Protein AF-A0A814XLF3-F1 (afdb_monomer_lite)

Sequence (101 aa):
MKLFAIFLAIGLVLLCLVSNSEQGPIRIPGRGAGGSGKPRQHFIHKNTRKEAEEAARRQGGGRPPIHHNERGQKSHYHPSDKNGDIRKDGSHFQYGKKKNG

Organism: Adineta ricciae (NCBI:txid249248)

Foldseek 3Di:
DVVVVVVVVVVVVVVVVVPPPPPPPPPPPAAAADPVRHGDAQEAEDADPVVQQVVLCVVLVNDGWDWDDDPPDATWTARAHPVRHGDRNTHTYGYDDPPPD

Structure (mmCIF, N/CA/C/O backbone):
data_AF-A0A814XLF3-F1
#
_entry.id   AF-A0A814XLF3-F1
#
loop_
_atom_site.group_PDB
_atom_site.id
_atom_site.type_symbol
_atom_site.label_atom_id
_atom_site.label_alt_id
_atom_site.label_comp_id
_atom_site.label_asym_id
_atom_site.label_entity_id
_atom_site.label_seq_id
_atom_site.pdbx_PDB_ins_code
_atom_site.Cartn_x
_atom_site.Cartn_y
_atom_site.Cartn_z
_atom_site.occupancy
_atom_site.B_iso_or_equiv
_atom_site.auth_seq_id
_atom_site.auth_comp_id
_atom_site.auth_asym_id
_atom_site.auth_atom_id
_atom_site.pdbx_PDB_model_num
ATOM 1 N N . MET A 1 1 ? 57.647 16.110 -38.590 1.00 59.53 1 MET A N 1
ATOM 2 C CA . MET A 1 1 ? 57.220 15.125 -37.564 1.00 59.53 1 MET A CA 1
ATOM 3 C C . MET A 1 1 ? 56.583 15.749 -36.310 1.00 59.53 1 MET A C 1
ATOM 5 O O . MET A 1 1 ? 55.802 15.071 -35.666 1.00 59.53 1 MET A O 1
ATOM 9 N N . LYS A 1 2 ? 56.832 17.030 -35.969 1.00 53.81 2 LYS A N 1
ATOM 10 C CA . LYS A 1 2 ? 56.268 17.678 -34.760 1.00 53.81 2 LYS A CA 1
ATOM 11 C C . LYS A 1 2 ? 54.771 18.049 -34.843 1.00 53.81 2 LYS A C 1
ATOM 13 O O . LYS A 1 2 ? 54.104 18.034 -33.820 1.00 53.81 2 LYS A O 1
ATOM 18 N N . LEU A 1 3 ? 54.227 18.316 -36.039 1.00 57.03 3 LEU A N 1
ATOM 19 C CA . LEU A 1 3 ? 52.797 18.640 -36.216 1.00 57.03 3 LEU A CA 1
ATOM 20 C C . LEU A 1 3 ? 51.862 17.459 -35.898 1.00 57.03 3 LEU A C 1
ATOM 22 O O . LEU A 1 3 ? 50.777 17.664 -35.368 1.00 57.03 3 LEU A O 1
ATOM 26 N N . PHE A 1 4 ? 52.285 16.224 -36.182 1.00 58.28 4 PHE A N 1
ATOM 27 C CA . PHE A 1 4 ? 51.446 15.031 -36.005 1.00 58.28 4 PHE A CA 1
ATOM 28 C C . PHE A 1 4 ? 51.147 14.740 -34.525 1.00 58.28 4 PHE A C 1
ATOM 30 O O . PHE A 1 4 ? 50.044 14.328 -34.179 1.00 58.28 4 PHE A O 1
ATOM 37 N N . ALA A 1 5 ? 52.104 15.036 -33.640 1.00 61.50 5 ALA A N 1
ATOM 38 C CA . ALA A 1 5 ? 51.934 14.890 -32.196 1.00 61.50 5 ALA A CA 1
ATOM 39 C C . ALA A 1 5 ? 50.896 15.872 -31.621 1.00 61.50 5 ALA A C 1
ATOM 41 O O . ALA A 1 5 ? 50.186 15.534 -30.678 1.00 61.50 5 ALA A O 1
ATOM 42 N N . ILE A 1 6 ? 50.769 17.064 -32.214 1.00 64.88 6 ILE A N 1
ATOM 43 C CA . ILE A 1 6 ? 49.819 18.093 -31.769 1.00 64.88 6 ILE A CA 1
ATOM 44 C C . ILE A 1 6 ? 48.386 17.680 -32.121 1.00 64.88 6 ILE A C 1
ATOM 46 O O . ILE A 1 6 ? 47.505 17.745 -31.268 1.00 64.88 6 ILE A O 1
ATOM 50 N N . PHE A 1 7 ? 48.153 17.180 -33.339 1.00 65.25 7 PHE A N 1
ATOM 51 C CA . PHE A 1 7 ? 46.830 16.684 -33.735 1.00 65.25 7 PHE A CA 1
ATOM 52 C C . PHE A 1 7 ? 46.406 15.446 -32.943 1.00 65.25 7 PHE A C 1
ATOM 54 O O . PHE A 1 7 ? 45.241 15.337 -32.564 1.00 65.25 7 PHE A O 1
ATOM 61 N N . LEU A 1 8 ? 47.350 14.553 -32.629 1.00 68.88 8 LEU A N 1
ATOM 62 C CA . LEU A 1 8 ? 47.079 13.395 -31.7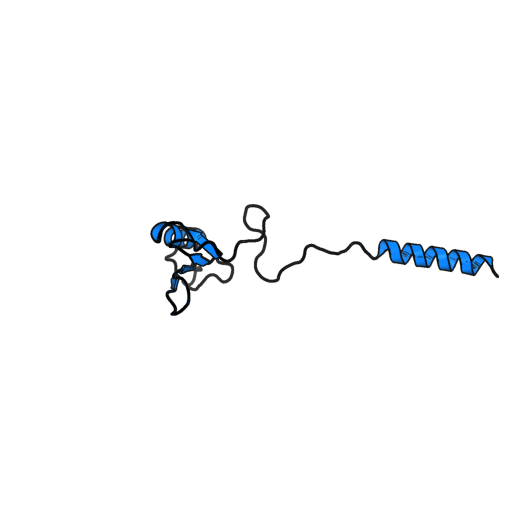82 1.00 68.88 8 LEU A CA 1
ATOM 63 C C . LEU A 1 8 ? 46.709 13.817 -30.350 1.00 68.88 8 LEU A C 1
ATOM 65 O O . LEU A 1 8 ? 45.740 13.305 -29.800 1.00 68.88 8 LEU A O 1
ATOM 69 N N . ALA A 1 9 ? 47.413 14.797 -29.774 1.00 64.06 9 ALA A N 1
ATOM 70 C CA . ALA A 1 9 ? 47.097 15.324 -28.446 1.00 64.06 9 ALA A CA 1
ATOM 71 C C . ALA A 1 9 ? 45.726 16.025 -28.399 1.00 64.06 9 ALA A C 1
ATOM 73 O O . ALA A 1 9 ? 44.951 15.793 -27.474 1.00 64.06 9 ALA A O 1
ATOM 74 N N . ILE A 1 10 ? 45.390 16.831 -29.414 1.00 66.44 10 ILE A N 1
ATOM 75 C CA . ILE A 1 10 ? 44.091 17.520 -29.501 1.00 66.44 10 ILE A CA 1
ATOM 76 C C . ILE A 1 10 ? 42.945 16.513 -29.669 1.00 66.44 10 ILE A C 1
ATOM 78 O O . ILE A 1 10 ? 41.928 16.627 -28.985 1.00 66.44 10 ILE A O 1
ATOM 82 N N . GLY A 1 11 ? 43.118 15.495 -30.519 1.00 65.69 11 GLY A N 1
ATOM 83 C CA . GLY A 1 11 ? 42.128 14.431 -30.696 1.00 65.69 11 GLY A CA 1
ATOM 84 C C . GLY A 1 11 ? 41.872 13.637 -29.412 1.00 65.69 11 GLY A C 1
ATOM 85 O O . GLY A 1 11 ? 40.727 13.310 -29.108 1.00 65.69 11 GLY A O 1
ATOM 86 N N . LEU A 1 12 ? 42.917 13.391 -28.618 1.00 63.16 12 LEU A N 1
ATOM 87 C CA . LEU A 1 12 ? 42.816 12.646 -27.361 1.00 63.16 12 LEU A CA 1
ATOM 88 C C . LEU A 1 12 ? 42.109 13.460 -26.263 1.00 63.16 12 LEU A C 1
ATOM 90 O O . LEU A 1 12 ? 41.286 12.916 -25.531 1.00 63.16 12 LEU A O 1
ATOM 94 N N . VAL A 1 13 ? 42.335 14.778 -26.199 1.00 64.75 13 VAL A N 1
ATOM 95 C CA . VAL A 1 13 ? 41.607 15.678 -25.282 1.00 64.75 13 VAL A CA 1
ATOM 96 C C . VAL A 1 13 ? 40.121 15.788 -25.657 1.00 64.75 13 VAL A C 1
ATOM 98 O O . VAL A 1 13 ? 39.263 15.748 -24.775 1.00 64.75 13 VAL A O 1
ATOM 101 N N . LEU A 1 14 ? 39.795 15.862 -26.952 1.00 59.72 14 LEU A N 1
ATOM 102 C CA . LEU A 1 14 ? 38.406 15.879 -27.436 1.00 59.72 14 LEU A CA 1
ATOM 103 C C . LEU A 1 14 ? 37.671 14.554 -27.170 1.00 59.72 14 LEU A C 1
ATOM 105 O O . LEU A 1 14 ? 36.507 14.577 -26.771 1.00 59.72 14 LEU A O 1
ATOM 109 N N . LEU A 1 15 ? 38.349 13.410 -27.305 1.00 60.88 15 LEU A N 1
ATOM 110 C CA . LEU A 1 15 ? 37.781 12.094 -26.985 1.00 60.88 15 LEU A CA 1
ATOM 111 C C . LEU A 1 15 ? 37.467 11.942 -25.483 1.00 60.88 15 LEU A C 1
ATOM 113 O O . LEU A 1 15 ? 36.435 11.375 -25.114 1.00 60.88 15 LEU A O 1
ATOM 117 N N . CYS A 1 16 ? 38.307 12.507 -24.611 1.00 56.50 16 CYS A N 1
ATOM 118 C CA . CYS A 1 16 ? 38.067 12.526 -23.166 1.00 56.50 16 CYS A CA 1
ATOM 119 C C . CYS A 1 16 ? 36.864 13.400 -22.763 1.00 56.50 16 CYS A C 1
ATOM 121 O O . CYS A 1 16 ? 36.186 13.084 -21.785 1.00 56.50 16 CYS A O 1
ATOM 123 N N . LEU A 1 17 ? 36.565 14.471 -23.509 1.00 55.81 17 LEU A N 1
ATOM 124 C CA . LEU A 1 17 ? 35.422 15.352 -23.227 1.00 55.81 17 LEU A CA 1
ATOM 125 C C . LEU A 1 17 ? 34.076 14.743 -23.651 1.00 55.81 17 LEU A C 1
ATOM 127 O O . LEU A 1 17 ? 33.075 14.964 -22.975 1.00 55.81 17 LEU A O 1
ATOM 131 N N . VAL A 1 18 ? 34.045 13.938 -24.718 1.00 58.50 18 VAL A N 1
ATOM 132 C CA . VAL A 1 18 ? 32.816 13.270 -25.197 1.00 58.50 18 VAL A CA 1
ATOM 133 C C . VAL A 1 18 ? 32.408 12.081 -24.311 1.00 58.50 18 VAL A C 1
ATOM 135 O O . VAL A 1 18 ? 31.245 11.691 -24.291 1.00 58.50 18 VAL A O 1
ATOM 138 N N . SER A 1 19 ? 33.331 11.533 -23.518 1.00 51.16 19 SER A N 1
ATOM 139 C CA . SER A 1 19 ? 33.104 10.288 -22.766 1.00 51.16 19 SER A CA 1
ATOM 140 C C . SER A 1 19 ? 32.485 10.470 -21.368 1.00 51.16 19 SER A C 1
ATOM 142 O O . SER A 1 19 ? 32.353 9.493 -20.637 1.00 51.16 19 SER A O 1
ATOM 144 N N . ASN A 1 20 ? 32.118 11.692 -20.955 1.00 53.16 20 ASN A N 1
ATOM 145 C CA . ASN A 1 20 ? 31.764 11.988 -19.554 1.00 53.16 20 ASN A CA 1
ATOM 146 C C . ASN A 1 20 ? 30.283 12.286 -19.267 1.00 53.16 20 ASN A C 1
ATOM 148 O O . ASN A 1 20 ? 29.941 12.707 -18.163 1.00 53.16 20 ASN A O 1
ATOM 152 N N . SER A 1 21 ? 29.380 12.047 -20.212 1.00 54.06 21 SER A N 1
ATOM 153 C CA . SER A 1 21 ? 27.957 12.360 -20.040 1.00 54.06 21 SER A CA 1
ATOM 154 C C . SER A 1 21 ? 27.054 11.138 -20.139 1.00 54.06 21 SER A C 1
ATOM 156 O O . SER A 1 21 ? 26.085 11.158 -20.881 1.00 54.06 21 SER A O 1
ATOM 158 N N . GLU A 1 22 ? 27.323 10.102 -19.345 1.00 52.97 22 GLU A N 1
ATOM 159 C CA . GLU A 1 22 ? 26.312 9.087 -19.017 1.00 52.97 22 GLU A CA 1
ATOM 160 C C . GLU A 1 22 ? 26.345 8.716 -17.529 1.00 52.97 22 GLU A C 1
ATOM 162 O O . GLU A 1 22 ? 26.408 7.554 -17.138 1.00 52.97 22 GLU A O 1
ATOM 167 N N . GLN A 1 23 ? 26.213 9.716 -16.652 1.00 49.22 23 GLN A N 1
ATOM 168 C CA . GLN A 1 23 ? 25.555 9.458 -15.370 1.00 49.22 23 GLN A CA 1
ATOM 169 C C . GLN A 1 23 ? 24.052 9.381 -15.639 1.00 49.22 23 GLN A C 1
ATOM 171 O O . GLN A 1 23 ? 23.297 10.326 -15.411 1.00 49.22 23 GLN A O 1
ATOM 176 N N . GLY A 1 24 ? 23.625 8.242 -16.193 1.00 50.09 24 GLY A N 1
ATOM 177 C CA . GLY A 1 24 ? 22.216 7.877 -16.219 1.00 50.09 24 GLY A CA 1
ATOM 178 C C . GLY A 1 24 ? 21.632 7.984 -14.804 1.00 50.09 24 GLY A C 1
ATOM 179 O O . GLY A 1 24 ? 22.366 7.837 -13.821 1.00 50.09 24 GLY A O 1
ATOM 180 N N . PRO A 1 25 ? 20.323 8.262 -14.663 1.00 49.22 25 PRO A N 1
ATOM 181 C CA . PRO A 1 25 ? 19.708 8.407 -13.351 1.00 49.22 25 PRO A CA 1
ATOM 182 C C . PRO A 1 25 ? 20.042 7.176 -12.513 1.00 49.22 25 PRO A C 1
ATOM 184 O O . PRO A 1 25 ? 19.831 6.056 -12.981 1.00 49.22 25 PRO A O 1
ATOM 187 N N . ILE A 1 26 ? 20.574 7.392 -11.303 1.00 51.06 26 ILE A N 1
ATOM 188 C CA . ILE A 1 26 ? 20.890 6.340 -10.334 1.00 51.06 26 ILE A CA 1
ATOM 189 C C . ILE A 1 26 ? 19.655 5.446 -10.219 1.00 51.06 26 ILE A C 1
ATOM 191 O O . ILE A 1 26 ? 18.661 5.788 -9.573 1.00 51.06 26 ILE A O 1
ATOM 195 N N . ARG A 1 27 ? 19.689 4.299 -10.899 1.00 44.84 27 ARG A N 1
ATOM 196 C CA . ARG A 1 27 ? 18.654 3.281 -10.795 1.00 44.84 27 ARG A CA 1
ATOM 197 C C . ARG A 1 27 ? 18.916 2.575 -9.483 1.00 44.84 27 ARG A C 1
ATOM 199 O O . ARG A 1 27 ? 19.614 1.571 -9.458 1.00 44.84 27 ARG A O 1
ATOM 206 N N . ILE A 1 28 ? 18.385 3.128 -8.393 1.00 53.19 28 ILE A N 1
ATOM 207 C CA . ILE A 1 28 ? 18.299 2.404 -7.127 1.00 53.19 28 ILE A CA 1
ATOM 208 C C . ILE A 1 28 ? 17.520 1.118 -7.446 1.00 53.19 28 ILE A C 1
ATOM 210 O O . ILE A 1 28 ? 16.345 1.212 -7.823 1.00 53.19 28 ILE A O 1
ATOM 214 N N . PRO A 1 29 ? 18.149 -0.069 -7.378 1.00 42.47 29 PRO A N 1
ATOM 215 C CA . PRO A 1 29 ? 17.457 -1.314 -7.657 1.00 42.47 29 PRO A CA 1
ATOM 216 C C . PRO A 1 29 ? 16.385 -1.476 -6.579 1.00 42.47 29 PRO A C 1
ATOM 218 O O . PRO A 1 29 ? 16.694 -1.643 -5.403 1.00 42.47 29 PRO A O 1
ATOM 221 N N . GLY A 1 30 ? 15.112 -1.323 -6.945 1.00 50.84 30 GLY A N 1
ATOM 222 C CA . GLY A 1 30 ? 14.060 -1.379 -5.935 1.00 50.84 30 GLY A CA 1
ATOM 223 C C . GLY A 1 30 ? 12.647 -1.152 -6.428 1.00 50.84 30 GLY A C 1
ATOM 224 O O . GLY A 1 30 ? 11.824 -2.049 -6.309 1.00 50.84 30 GLY A O 1
ATOM 225 N N . ARG A 1 31 ? 12.298 0.023 -6.947 1.00 59.38 31 ARG A N 1
ATOM 226 C CA . ARG A 1 31 ? 10.933 0.275 -7.428 1.00 59.38 31 ARG A CA 1
ATOM 227 C C . ARG A 1 31 ? 10.966 1.404 -8.444 1.00 59.38 31 ARG A C 1
ATOM 229 O O . ARG A 1 31 ? 11.515 2.462 -8.159 1.00 59.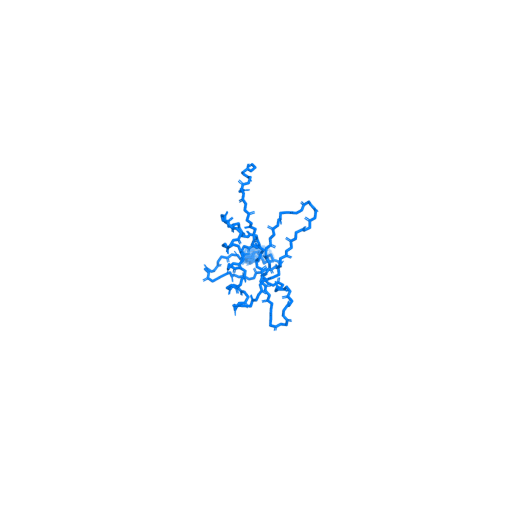38 31 ARG A O 1
ATOM 236 N N . GLY A 1 32 ? 10.384 1.160 -9.615 1.00 61.84 32 GLY A N 1
ATOM 237 C CA . GLY A 1 32 ? 10.251 2.158 -10.673 1.00 61.84 32 GLY A CA 1
ATOM 238 C C . GLY A 1 32 ? 9.510 3.424 -10.227 1.00 61.84 32 GLY A C 1
ATOM 239 O O . GLY A 1 32 ? 9.094 3.574 -9.073 1.00 61.84 32 GLY A O 1
ATOM 240 N N . ALA A 1 33 ? 9.333 4.348 -11.166 1.00 61.19 33 ALA A N 1
ATOM 241 C CA . ALA A 1 33 ? 8.557 5.555 -10.930 1.00 61.19 33 ALA A CA 1
ATOM 242 C C . ALA A 1 33 ? 7.122 5.212 -10.477 1.00 61.19 33 ALA A C 1
ATOM 244 O O . ALA A 1 33 ? 6.464 4.339 -11.043 1.00 61.19 33 ALA A O 1
ATOM 245 N N . GLY A 1 34 ? 6.633 5.888 -9.435 1.00 58.59 34 GLY A N 1
ATOM 246 C CA . GLY A 1 34 ? 5.212 5.911 -9.100 1.00 58.59 34 GLY A CA 1
ATOM 247 C C . GLY A 1 34 ? 4.414 6.678 -10.159 1.00 58.59 34 GLY A C 1
ATOM 248 O O . GLY A 1 34 ? 4.990 7.294 -11.050 1.00 58.59 34 GLY A O 1
ATOM 249 N N . GLY A 1 35 ? 3.082 6.706 -10.039 1.00 55.56 35 GLY A N 1
ATOM 250 C CA . GLY A 1 35 ? 2.197 7.358 -11.024 1.00 55.56 35 GLY A CA 1
ATOM 251 C C . GLY A 1 35 ? 2.442 8.859 -11.262 1.00 55.56 35 GLY A C 1
ATOM 252 O O . GLY A 1 35 ? 1.860 9.429 -12.171 1.00 55.56 35 GLY A O 1
ATOM 253 N N . SER A 1 36 ? 3.307 9.496 -10.469 1.00 61.94 36 SER A N 1
ATOM 254 C CA . SER A 1 36 ? 3.750 10.886 -10.621 1.00 61.94 36 SER A CA 1
ATOM 255 C C . SER A 1 36 ? 5.130 11.044 -11.281 1.00 61.94 36 SER A C 1
ATOM 257 O O . SER A 1 36 ? 5.675 12.145 -11.272 1.00 61.94 36 SER A O 1
ATOM 259 N N . GLY A 1 37 ? 5.759 9.965 -11.763 1.00 56.34 37 GLY A N 1
ATOM 260 C CA . GLY A 1 37 ? 7.135 9.986 -12.284 1.00 56.34 37 GLY A CA 1
ATOM 261 C C . GLY A 1 37 ? 8.224 9.997 -11.197 1.00 56.34 37 GLY A C 1
ATOM 262 O O . GLY A 1 37 ? 9.397 9.784 -11.491 1.00 56.34 37 GLY A O 1
ATOM 263 N N . LYS A 1 38 ? 7.850 10.202 -9.927 1.00 67.56 38 LYS A N 1
ATOM 264 C CA . LYS A 1 38 ? 8.771 10.221 -8.779 1.00 67.56 38 LYS A CA 1
ATOM 265 C C . LYS A 1 38 ? 9.082 8.804 -8.281 1.00 67.56 38 LYS A C 1
ATOM 267 O O . LYS A 1 38 ? 8.240 7.920 -8.449 1.00 67.56 38 LYS A O 1
ATOM 272 N N . PRO A 1 39 ? 10.229 8.572 -7.614 1.00 68.25 39 PRO A N 1
ATOM 273 C CA . PRO A 1 39 ? 10.534 7.284 -7.001 1.00 68.25 39 PRO A CA 1
ATOM 274 C C . PRO A 1 39 ? 9.396 6.824 -6.091 1.00 68.25 39 PRO A C 1
ATOM 276 O O . PRO A 1 39 ? 8.863 7.598 -5.289 1.00 68.25 39 PRO A O 1
ATOM 279 N N . ARG A 1 40 ? 8.998 5.559 -6.216 1.00 70.06 40 ARG A N 1
ATOM 280 C CA . ARG A 1 40 ? 7.924 5.018 -5.389 1.00 70.06 40 ARG A CA 1
ATOM 281 C C . ARG A 1 40 ? 8.376 4.936 -3.932 1.00 70.06 40 ARG A C 1
ATOM 283 O O . ARG A 1 40 ? 9.328 4.235 -3.600 1.00 70.06 40 ARG A O 1
ATOM 290 N N . GLN A 1 41 ? 7.647 5.611 -3.049 1.00 74.31 41 GLN A N 1
ATOM 291 C CA . GLN A 1 41 ? 7.955 5.615 -1.625 1.00 74.31 41 GLN A CA 1
ATOM 292 C C . GLN A 1 41 ? 7.721 4.224 -1.009 1.00 74.31 41 GLN A C 1
ATOM 294 O O . GLN A 1 41 ? 6.631 3.652 -1.122 1.00 74.31 41 GLN A O 1
ATOM 299 N N . HIS A 1 42 ? 8.755 3.681 -0.359 1.00 77.12 42 HIS A N 1
ATOM 300 C CA . HIS A 1 42 ? 8.715 2.349 0.251 1.00 77.12 42 HIS A CA 1
ATOM 301 C C . HIS A 1 42 ? 7.835 2.316 1.504 1.00 77.12 42 HIS A C 1
ATOM 303 O O . HIS A 1 42 ? 7.052 1.390 1.678 1.00 77.12 42 HIS A O 1
ATOM 309 N N . PHE A 1 43 ? 7.909 3.358 2.335 1.00 85.44 43 PHE A N 1
ATOM 310 C CA . PHE A 1 43 ? 7.143 3.489 3.573 1.00 85.44 43 PHE A CA 1
ATOM 311 C C . PHE A 1 43 ? 6.245 4.714 3.516 1.00 85.44 43 PHE A C 1
ATOM 313 O O . PHE A 1 43 ? 6.732 5.840 3.421 1.00 85.44 43 PHE A O 1
ATOM 320 N N . ILE A 1 44 ? 4.937 4.499 3.591 1.00 88.44 44 ILE A N 1
ATOM 321 C CA . ILE A 1 44 ? 3.929 5.554 3.580 1.00 88.44 44 ILE A CA 1
ATOM 322 C C . ILE A 1 44 ? 3.281 5.587 4.955 1.00 88.44 44 ILE A C 1
ATOM 324 O O . ILE A 1 44 ? 2.734 4.593 5.425 1.00 88.44 44 ILE A O 1
ATOM 328 N N . HIS A 1 45 ? 3.329 6.751 5.591 1.00 89.44 45 HIS A N 1
ATOM 329 C CA . HIS A 1 45 ? 2.721 6.953 6.897 1.00 89.44 45 HIS A CA 1
ATOM 330 C C . HIS A 1 45 ? 1.318 7.538 6.735 1.00 89.44 45 HIS A C 1
ATOM 332 O O . HIS A 1 45 ? 1.129 8.498 5.985 1.00 89.44 45 HIS A O 1
ATOM 338 N N . LYS A 1 46 ? 0.340 6.953 7.421 1.00 89.62 46 LYS A N 1
ATOM 339 C CA . LYS A 1 46 ? -1.049 7.413 7.483 1.00 89.62 46 LYS A CA 1
ATOM 340 C C . LYS A 1 46 ? -1.409 7.849 8.895 1.00 89.62 46 LYS A C 1
ATOM 342 O O . LYS A 1 46 ? -0.752 7.466 9.865 1.00 89.62 46 LYS A O 1
ATOM 347 N N . ASN A 1 47 ? -2.458 8.656 9.007 1.00 87.94 47 ASN A N 1
ATOM 348 C CA . ASN A 1 47 ? -2.857 9.212 10.295 1.00 87.94 47 ASN A CA 1
ATOM 349 C C . ASN A 1 47 ? -3.545 8.148 11.150 1.00 87.94 47 ASN A C 1
ATOM 351 O O . ASN A 1 47 ? -3.315 8.068 12.356 1.00 87.94 47 ASN A O 1
ATOM 355 N N . THR A 1 48 ? -4.346 7.292 10.513 1.00 90.44 48 THR A N 1
ATOM 356 C CA . THR A 1 48 ? -5.133 6.264 11.195 1.00 90.44 48 THR A CA 1
ATOM 357 C C . THR A 1 48 ? -4.848 4.864 10.661 1.00 90.44 48 THR A C 1
ATOM 359 O O . THR A 1 48 ? -4.408 4.679 9.524 1.00 90.44 48 THR A O 1
ATOM 362 N N . ARG A 1 49 ? -5.142 3.852 11.489 1.00 91.94 49 ARG A N 1
ATOM 363 C CA . ARG A 1 49 ? -5.094 2.434 11.100 1.00 91.94 49 ARG A CA 1
ATOM 364 C C . ARG A 1 49 ? -5.959 2.162 9.869 1.00 91.94 49 ARG A C 1
ATOM 366 O O . ARG A 1 49 ? -5.491 1.542 8.921 1.00 91.94 49 ARG A O 1
ATOM 373 N N . LYS A 1 50 ? -7.185 2.694 9.871 1.00 93.25 50 LYS A N 1
ATOM 374 C CA . LYS A 1 50 ? -8.155 2.538 8.781 1.00 93.25 50 LYS A CA 1
ATOM 375 C C . LYS A 1 50 ? -7.626 3.101 7.460 1.00 93.25 50 LYS A C 1
ATOM 377 O O . LYS A 1 50 ? -7.776 2.466 6.425 1.00 93.25 50 LYS A O 1
ATOM 382 N N . GLU A 1 51 ? -6.967 4.259 7.486 1.00 92.44 51 GLU A N 1
ATOM 383 C CA . GLU A 1 51 ? -6.349 4.837 6.287 1.00 92.44 51 GLU A CA 1
ATOM 384 C C . GLU A 1 51 ? -5.180 4.004 5.752 1.00 92.44 51 GLU A C 1
ATOM 386 O O . GLU A 1 51 ? -5.018 3.900 4.535 1.00 92.44 51 GLU A O 1
ATOM 391 N N . ALA A 1 52 ? -4.349 3.445 6.637 1.00 93.56 52 ALA A N 1
ATOM 392 C CA . ALA A 1 52 ? -3.237 2.582 6.242 1.00 93.56 52 ALA A CA 1
ATOM 393 C C . ALA A 1 52 ? -3.737 1.293 5.585 1.00 93.56 52 ALA A C 1
ATOM 395 O O . ALA A 1 52 ? -3.274 0.936 4.501 1.00 93.56 52 ALA A O 1
ATOM 396 N N . GLU A 1 53 ? -4.724 0.650 6.203 1.00 95.44 53 GLU A N 1
ATOM 397 C CA . GLU A 1 53 ? -5.368 -0.555 5.689 1.00 95.44 53 GLU A CA 1
ATOM 398 C C . GLU A 1 53 ? -6.035 -0.303 4.332 1.00 95.44 53 GLU A C 1
ATOM 400 O O . GLU A 1 53 ? -5.768 -1.003 3.358 1.00 95.44 53 GLU A O 1
ATOM 405 N N . GLU A 1 54 ? -6.826 0.764 4.223 1.00 95.50 54 GLU A N 1
ATOM 406 C CA . GLU A 1 54 ? -7.522 1.126 2.989 1.00 95.50 54 GLU A CA 1
ATOM 407 C C . GLU A 1 54 ? -6.548 1.505 1.861 1.00 95.50 54 GLU A C 1
ATOM 409 O O . GLU A 1 54 ? -6.774 1.195 0.689 1.00 95.50 54 GLU A O 1
ATOM 414 N N . ALA A 1 55 ? -5.433 2.163 2.187 1.00 92.50 55 ALA A N 1
ATOM 415 C CA . ALA A 1 55 ? -4.396 2.471 1.210 1.00 92.50 55 ALA A CA 1
ATOM 416 C C . ALA A 1 55 ? -3.681 1.209 0.704 1.00 92.50 55 ALA A C 1
ATOM 418 O O . ALA A 1 55 ? -3.452 1.095 -0.504 1.00 92.50 55 ALA A O 1
ATOM 419 N N . ALA A 1 56 ? -3.395 0.256 1.594 1.00 94.12 56 ALA A N 1
ATOM 420 C CA . ALA A 1 56 ? -2.847 -1.045 1.228 1.00 94.12 56 ALA A CA 1
ATOM 421 C C . ALA A 1 56 ? -3.832 -1.844 0.361 1.00 94.12 56 ALA A C 1
ATOM 423 O O . ALA A 1 56 ? -3.447 -2.339 -0.698 1.00 94.12 56 ALA A O 1
ATOM 424 N N . ARG A 1 57 ? -5.117 -1.871 0.739 1.00 94.88 57 ARG A N 1
ATOM 425 C CA . ARG A 1 57 ? -6.202 -2.516 -0.015 1.00 94.88 57 ARG A CA 1
ATOM 426 C C . ARG A 1 57 ? -6.324 -1.944 -1.424 1.00 94.88 57 ARG A C 1
ATOM 428 O O . ARG A 1 57 ? -6.310 -2.687 -2.403 1.00 94.88 57 ARG A O 1
ATOM 435 N N . ARG A 1 58 ? -6.375 -0.613 -1.555 1.00 93.56 58 ARG A N 1
ATOM 436 C CA . ARG A 1 58 ? -6.439 0.067 -2.860 1.00 93.56 58 ARG A CA 1
ATOM 437 C C . ARG A 1 58 ? -5.216 -0.242 -3.710 1.00 93.56 58 ARG A C 1
ATOM 439 O O . ARG A 1 58 ? -5.355 -0.533 -4.894 1.00 93.56 58 ARG A O 1
ATOM 446 N N . GLN A 1 59 ? -4.024 -0.213 -3.113 1.00 89.75 59 GLN A N 1
ATOM 447 C CA . GLN A 1 59 ? -2.808 -0.545 -3.841 1.00 89.75 59 GLN A CA 1
ATOM 448 C C . GLN A 1 59 ? -2.811 -2.015 -4.282 1.00 89.75 59 GLN A C 1
ATOM 450 O O . GLN A 1 59 ? -2.415 -2.269 -5.411 1.00 89.75 59 GLN A O 1
ATOM 455 N N . GLY A 1 60 ? -3.326 -2.951 -3.478 1.00 92.44 60 GLY A N 1
ATOM 456 C CA . GLY A 1 60 ? -3.537 -4.368 -3.826 1.00 92.44 60 GLY A CA 1
ATOM 457 C C . GLY A 1 60 ? -4.686 -4.644 -4.812 1.00 92.44 60 GLY A C 1
ATOM 458 O O . GLY A 1 60 ? -5.028 -5.800 -5.067 1.00 92.44 60 GLY A O 1
ATOM 459 N N . GLY A 1 61 ? -5.308 -3.602 -5.377 1.00 91.56 61 GLY A N 1
ATOM 460 C CA . GLY A 1 61 ? -6.426 -3.747 -6.311 1.00 91.56 61 GLY A CA 1
ATOM 461 C C . GLY A 1 61 ? -7.720 -4.207 -5.637 1.00 91.56 61 GLY A C 1
ATOM 462 O O . GLY A 1 61 ? -8.455 -5.003 -6.208 1.00 91.56 61 GLY A O 1
ATOM 463 N N . GLY A 1 62 ? -7.969 -3.756 -4.405 1.00 92.25 62 GLY A N 1
ATOM 464 C CA . GLY A 1 62 ? -9.179 -4.057 -3.633 1.00 92.25 62 GLY A CA 1
ATOM 465 C C . GLY A 1 62 ? -9.080 -5.289 -2.730 1.00 92.25 62 GLY A C 1
ATOM 466 O O . GLY A 1 62 ? -9.988 -5.519 -1.935 1.00 92.25 62 GLY A O 1
ATOM 467 N N . ARG A 1 63 ? -7.983 -6.049 -2.817 1.00 93.12 63 ARG A N 1
ATOM 468 C CA . ARG A 1 63 ? -7.768 -7.288 -2.057 1.00 93.12 63 ARG A CA 1
ATOM 469 C C . ARG A 1 63 ? -7.451 -7.029 -0.581 1.00 93.12 63 ARG A C 1
ATOM 471 O O . ARG A 1 63 ? -6.826 -6.006 -0.289 1.00 93.12 63 ARG A O 1
ATOM 478 N N . PRO A 1 64 ? -7.823 -7.947 0.334 1.00 95.44 64 PRO A N 1
ATOM 479 C CA . PRO A 1 64 ? -7.496 -7.831 1.752 1.00 95.44 64 PRO A CA 1
ATOM 480 C C . PRO A 1 64 ? -5.988 -7.634 1.952 1.00 95.44 64 PRO A C 1
ATOM 482 O O . PRO A 1 64 ? -5.213 -8.436 1.428 1.00 95.44 64 PRO A O 1
ATOM 485 N N . PRO A 1 65 ? -5.554 -6.573 2.648 1.00 95.75 65 PRO A N 1
ATOM 486 C CA . PRO A 1 65 ? -4.141 -6.325 2.895 1.00 95.75 65 PRO A CA 1
ATOM 487 C C . PRO A 1 65 ? -3.597 -7.242 3.995 1.00 95.75 65 PRO A C 1
ATOM 489 O O . PRO A 1 65 ? -4.324 -7.641 4.904 1.00 95.75 65 PRO A O 1
ATOM 492 N N . ILE A 1 66 ? -2.295 -7.518 3.952 1.00 95.38 66 ILE A N 1
ATOM 493 C CA . ILE A 1 66 ? -1.602 -8.293 4.988 1.00 95.38 66 ILE A CA 1
ATOM 494 C C . ILE A 1 66 ? -1.136 -7.343 6.084 1.00 95.38 66 ILE A C 1
ATOM 496 O O . ILE A 1 66 ? -0.496 -6.327 5.809 1.00 95.38 66 ILE A O 1
ATOM 500 N N . HIS A 1 67 ? -1.455 -7.663 7.333 1.00 94.00 67 HIS A N 1
ATOM 501 C CA . HIS A 1 67 ? -1.062 -6.872 8.495 1.00 94.00 67 HIS A CA 1
ATOM 502 C C . HIS A 1 67 ? 0.173 -7.481 9.159 1.00 94.00 67 HIS A C 1
ATOM 504 O O . HIS A 1 67 ? 0.169 -8.658 9.499 1.00 94.00 67 HIS A O 1
ATOM 510 N N . HIS A 1 68 ? 1.214 -6.674 9.364 1.00 90.38 68 HIS A N 1
ATOM 511 C CA . HIS A 1 68 ? 2.415 -7.059 10.103 1.00 90.38 68 HIS A CA 1
ATOM 512 C C . HIS A 1 68 ? 2.531 -6.254 11.404 1.00 90.38 68 HIS A C 1
ATOM 514 O O . HIS A 1 68 ? 2.399 -5.023 11.436 1.00 90.38 68 HIS A O 1
ATOM 520 N N . ASN A 1 69 ? 2.793 -6.967 12.500 1.00 88.88 69 ASN A N 1
ATOM 521 C CA . ASN A 1 69 ? 2.925 -6.437 13.858 1.00 88.88 69 ASN A CA 1
ATOM 522 C C . ASN A 1 69 ? 4.119 -7.065 14.606 1.00 88.88 69 ASN A C 1
ATOM 524 O O . ASN A 1 69 ? 4.013 -7.443 15.771 1.00 88.88 69 ASN A O 1
ATOM 528 N N . GLU A 1 70 ? 5.263 -7.166 13.935 1.00 84.12 70 GLU A N 1
ATOM 529 C CA . GLU A 1 70 ? 6.488 -7.722 14.516 1.00 84.12 70 GLU A CA 1
ATOM 530 C C . GLU A 1 70 ? 7.035 -6.871 15.677 1.00 84.12 70 GLU A C 1
ATOM 532 O O . GLU A 1 70 ? 6.987 -5.635 15.665 1.00 84.12 70 GLU A O 1
ATOM 537 N N . A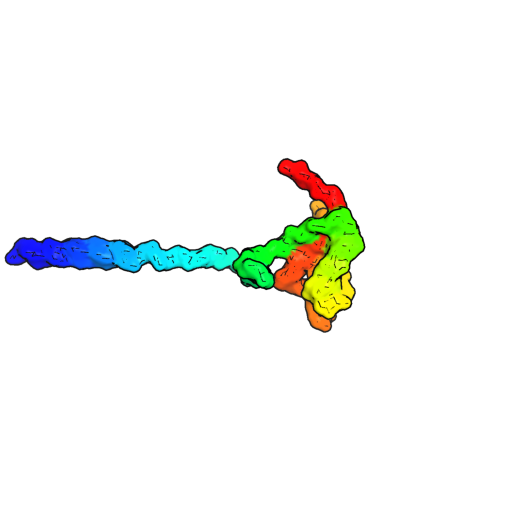RG A 1 71 ? 7.606 -7.539 16.689 1.00 82.00 71 ARG A N 1
ATOM 538 C CA . ARG A 1 71 ? 8.203 -6.881 17.860 1.00 82.00 71 ARG A CA 1
ATOM 539 C C . ARG A 1 71 ? 9.379 -6.002 17.428 1.00 82.00 71 ARG A C 1
ATOM 541 O O . ARG A 1 71 ? 10.318 -6.474 16.802 1.00 82.00 71 ARG A O 1
ATOM 548 N N . GLY A 1 72 ? 9.340 -4.725 17.808 1.00 78.19 72 GLY A N 1
ATOM 549 C CA . GLY A 1 72 ? 10.372 -3.742 17.452 1.00 78.19 72 GLY A CA 1
ATOM 550 C C . GLY A 1 72 ? 10.123 -3.010 16.130 1.00 78.19 72 GLY A C 1
ATOM 551 O O . GLY A 1 72 ? 10.796 -2.018 15.863 1.00 78.19 72 GLY A O 1
ATOM 552 N N . GLN A 1 73 ? 9.118 -3.420 15.348 1.00 80.62 73 GLN A N 1
ATOM 553 C CA . GLN A 1 73 ? 8.674 -2.703 14.154 1.00 80.62 73 GLN A CA 1
ATOM 554 C C . GLN A 1 73 ? 7.350 -1.983 14.409 1.00 80.62 73 GLN A C 1
ATOM 556 O O . GLN A 1 73 ? 6.509 -2.412 15.201 1.00 80.62 73 GLN A O 1
ATOM 561 N N . LYS A 1 74 ? 7.135 -0.858 13.719 1.00 83.19 74 LYS A N 1
ATOM 562 C CA . LYS A 1 74 ? 5.816 -0.217 13.727 1.00 83.19 74 LYS A CA 1
ATOM 563 C C . LYS A 1 74 ? 4.830 -1.101 12.984 1.00 83.19 74 LYS A C 1
ATOM 565 O O . LYS A 1 74 ? 5.138 -1.602 11.904 1.00 83.19 74 LYS A O 1
ATOM 570 N N . SER A 1 75 ? 3.630 -1.230 13.535 1.00 89.31 75 SER A N 1
ATOM 571 C CA . SER A 1 75 ? 2.562 -1.959 12.871 1.00 89.31 75 SER A CA 1
ATOM 572 C C . SER A 1 75 ? 2.235 -1.329 11.514 1.00 89.31 75 SER A C 1
ATOM 574 O O . SER A 1 75 ? 2.115 -0.103 11.396 1.00 89.31 75 SER A O 1
ATOM 576 N N . HIS A 1 76 ? 2.150 -2.163 10.481 1.00 93.25 76 HIS A N 1
ATOM 577 C CA . HIS A 1 76 ? 1.954 -1.715 9.109 1.00 93.25 76 HIS A CA 1
ATOM 578 C C . HIS A 1 76 ? 1.193 -2.731 8.270 1.00 93.25 76 HIS A C 1
ATOM 580 O O . HIS A 1 76 ? 1.094 -3.905 8.617 1.00 93.25 76 HIS A O 1
ATOM 586 N N . TYR A 1 77 ? 0.659 -2.254 7.152 1.00 95.25 77 TYR A N 1
ATOM 587 C CA . TYR A 1 77 ? -0.036 -3.069 6.170 1.00 95.25 77 TYR A CA 1
ATOM 588 C C . TYR A 1 77 ? 0.751 -3.165 4.869 1.00 95.25 77 TYR A C 1
ATOM 590 O O . TYR A 1 77 ? 1.329 -2.179 4.399 1.00 95.25 77 TYR A O 1
ATOM 598 N N . HIS A 1 78 ? 0.708 -4.346 4.268 1.00 94.06 78 HIS A N 1
ATOM 599 C CA . HIS A 1 78 ? 1.188 -4.633 2.930 1.00 94.06 78 HIS A CA 1
ATOM 600 C C . HIS A 1 78 ? 0.010 -4.784 1.964 1.00 94.06 78 HIS A C 1
ATOM 602 O O . HIS A 1 78 ? -1.001 -5.395 2.319 1.00 94.06 78 HIS A O 1
ATOM 608 N N . PRO A 1 79 ? 0.118 -4.268 0.729 1.00 93.50 79 PRO A N 1
ATOM 609 C CA . PRO A 1 79 ? -0.796 -4.668 -0.327 1.00 93.50 79 PRO A CA 1
ATOM 610 C C . PRO A 1 79 ? -0.589 -6.149 -0.646 1.00 93.50 79 PRO A C 1
ATOM 612 O O . PRO A 1 79 ? 0.548 -6.626 -0.692 1.00 93.50 79 PRO A O 1
ATOM 615 N N . SER A 1 80 ? -1.684 -6.836 -0.940 1.00 94.44 80 SER A N 1
ATOM 616 C CA . SER A 1 80 ? -1.644 -8.226 -1.384 1.00 94.44 80 SER A CA 1
ATOM 617 C C . SER A 1 80 ? -1.653 -8.308 -2.909 1.00 94.44 80 SER A C 1
ATOM 619 O O . SER A 1 80 ? -2.205 -7.439 -3.597 1.00 94.44 80 SER A O 1
ATOM 621 N N . ASP A 1 81 ? -1.008 -9.331 -3.449 1.00 93.06 81 ASP A N 1
ATOM 622 C CA . ASP A 1 81 ? -1.031 -9.670 -4.862 1.00 93.06 81 ASP A CA 1
ATOM 623 C C . ASP A 1 81 ? -2.256 -10.534 -5.214 1.00 93.06 81 ASP A C 1
ATOM 625 O O . ASP A 1 81 ? -3.185 -10.696 -4.421 1.00 93.06 81 ASP A O 1
ATOM 629 N N . LYS A 1 82 ? -2.295 -11.060 -6.442 1.00 92.31 82 LYS A N 1
ATOM 630 C CA . LYS A 1 82 ? -3.410 -11.890 -6.918 1.00 92.31 82 LYS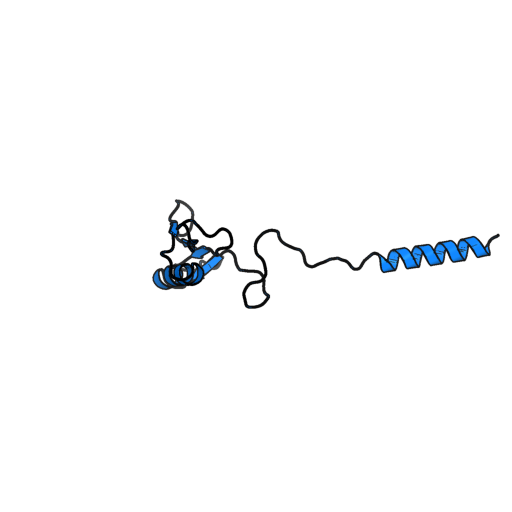 A CA 1
ATOM 631 C C . LYS A 1 82 ? -3.548 -13.235 -6.193 1.00 92.31 82 LYS A C 1
ATOM 633 O O . LYS A 1 82 ? -4.646 -13.779 -6.206 1.00 92.31 82 LYS A O 1
ATOM 638 N N . ASN A 1 83 ? -2.473 -13.732 -5.590 1.00 94.06 83 ASN A N 1
ATOM 639 C CA . ASN A 1 83 ? -2.429 -14.986 -4.844 1.00 94.06 83 ASN A CA 1
ATOM 640 C C . ASN A 1 83 ? -2.730 -14.770 -3.353 1.00 94.06 83 ASN A C 1
ATOM 642 O O . ASN A 1 83 ? -2.907 -15.735 -2.620 1.00 94.06 83 ASN A O 1
ATOM 646 N N . GLY A 1 84 ? -2.819 -13.510 -2.915 1.00 91.75 84 GLY A N 1
ATOM 647 C CA . GLY A 1 84 ? -2.956 -13.168 -1.504 1.00 91.75 84 GLY A CA 1
ATOM 648 C C . GLY A 1 84 ? -1.616 -13.040 -0.784 1.00 91.75 84 GLY A C 1
ATOM 649 O O . GLY A 1 84 ? -1.623 -12.923 0.435 1.00 91.75 84 GLY A O 1
ATOM 650 N N . ASP A 1 85 ? -0.496 -13.016 -1.512 1.00 94.50 85 ASP A N 1
ATOM 651 C CA . ASP A 1 85 ? 0.843 -12.827 -0.955 1.00 94.50 85 ASP A CA 1
ATOM 652 C C . ASP A 1 85 ? 1.217 -11.342 -0.887 1.00 94.50 85 ASP A C 1
ATOM 654 O O . ASP A 1 85 ? 0.626 -10.495 -1.559 1.00 94.50 85 ASP A O 1
ATOM 658 N N . ILE A 1 86 ? 2.250 -10.999 -0.109 1.00 90.44 86 ILE A N 1
ATOM 659 C CA . ILE A 1 86 ? 2.770 -9.626 -0.061 1.00 90.44 86 ILE A CA 1
ATOM 660 C C . ILE A 1 86 ? 3.256 -9.206 -1.451 1.00 90.44 86 ILE A C 1
ATOM 662 O O . ILE A 1 86 ? 4.181 -9.790 -2.023 1.00 90.44 86 ILE A O 1
ATOM 666 N N . ARG A 1 87 ? 2.714 -8.097 -1.962 1.00 88.62 87 ARG A N 1
ATOM 667 C CA . ARG A 1 87 ? 3.202 -7.499 -3.206 1.00 88.62 87 ARG A CA 1
ATOM 668 C C . ARG A 1 87 ? 4.622 -6.970 -3.014 1.00 88.62 87 ARG A C 1
ATOM 670 O O . ARG A 1 87 ? 4.838 -5.994 -2.296 1.00 88.62 87 ARG A O 1
ATOM 677 N N . LYS A 1 88 ? 5.594 -7.570 -3.708 1.00 84.94 88 LYS A N 1
ATOM 678 C CA . LYS A 1 88 ? 7.027 -7.216 -3.605 1.00 84.94 88 LYS A CA 1
ATOM 679 C C . LYS A 1 88 ? 7.359 -5.807 -4.093 1.00 84.94 88 LYS A C 1
ATOM 681 O O . LYS A 1 88 ? 8.322 -5.199 -3.633 1.00 84.94 88 LYS A O 1
ATOM 686 N N . ASP A 1 89 ? 6.556 -5.268 -5.001 1.00 82.75 89 ASP A N 1
ATOM 687 C CA . ASP A 1 89 ? 6.648 -3.879 -5.443 1.00 82.75 89 ASP A CA 1
ATOM 688 C C . ASP A 1 89 ? 5.902 -2.921 -4.486 1.00 82.75 89 ASP A C 1
ATOM 690 O O . ASP A 1 89 ? 6.138 -1.719 -4.519 1.00 82.75 89 ASP A O 1
ATOM 694 N N . GLY A 1 90 ? 5.034 -3.452 -3.618 1.00 82.25 90 GLY A N 1
ATOM 695 C CA . GLY A 1 90 ? 4.135 -2.782 -2.675 1.00 82.25 90 GLY A CA 1
ATOM 696 C C . GLY A 1 90 ? 4.783 -1.826 -1.674 1.00 82.25 90 GLY A C 1
ATOM 697 O O . GLY A 1 90 ? 5.843 -2.101 -1.121 1.00 82.25 90 GLY A O 1
ATOM 698 N N . SER A 1 91 ? 4.119 -0.710 -1.377 1.00 89.31 91 SER A N 1
ATOM 699 C CA . SER A 1 91 ? 4.514 0.175 -0.276 1.00 89.31 91 SER A CA 1
ATOM 700 C C . SER A 1 91 ? 4.033 -0.398 1.062 1.00 89.31 91 SER A C 1
ATOM 702 O O . SER A 1 91 ? 2.986 -1.033 1.128 1.00 89.31 91 SER A O 1
ATOM 704 N N . HIS A 1 92 ? 4.773 -0.140 2.135 1.00 90.69 92 HIS A N 1
ATOM 705 C CA . HIS A 1 92 ? 4.383 -0.459 3.505 1.00 90.69 92 HIS A CA 1
ATOM 706 C C . HIS A 1 92 ? 3.584 0.720 4.061 1.00 90.69 92 HIS A C 1
ATOM 708 O O . HIS A 1 92 ? 4.080 1.851 4.076 1.00 90.69 92 HIS A O 1
ATOM 714 N N . PHE A 1 93 ? 2.366 0.473 4.534 1.00 92.12 93 PHE A N 1
ATOM 715 C CA . PHE A 1 93 ? 1.483 1.509 5.066 1.00 92.12 93 PHE A CA 1
ATOM 716 C C . PHE A 1 93 ? 1.470 1.464 6.593 1.00 92.12 93 PHE A C 1
ATOM 718 O O . PHE A 1 93 ? 0.821 0.615 7.197 1.00 92.12 93 PHE A O 1
ATOM 725 N N . GLN A 1 94 ? 2.213 2.376 7.213 1.00 92.38 94 GLN A N 1
ATOM 726 C CA . GLN A 1 94 ? 2.287 2.535 8.666 1.00 92.38 94 GLN A CA 1
ATOM 727 C C . GLN A 1 94 ? 1.213 3.502 9.167 1.00 92.38 94 GLN A C 1
ATOM 729 O O . GL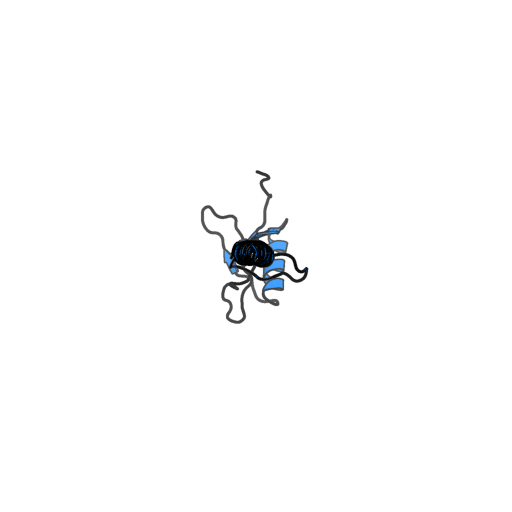N A 1 94 ? 0.760 4.379 8.431 1.00 92.38 94 GLN A O 1
ATOM 734 N N . TYR A 1 95 ? 0.845 3.378 10.440 1.00 88.12 95 TYR A N 1
ATOM 735 C CA . TYR A 1 95 ? -0.064 4.300 11.121 1.00 88.12 95 TYR A CA 1
ATOM 736 C C . TYR A 1 95 ? 0.404 4.608 12.549 1.00 88.12 95 TYR A C 1
ATOM 738 O O . TYR A 1 95 ? 1.278 3.936 13.098 1.00 88.12 95 TYR A O 1
ATOM 746 N N . GLY A 1 96 ? -0.168 5.652 13.155 1.00 81.12 96 GLY A N 1
ATOM 747 C CA . GLY A 1 96 ? 0.165 6.123 14.507 1.00 81.12 96 GLY A CA 1
ATOM 748 C C . GLY A 1 96 ? 0.877 7.476 14.497 1.00 81.12 96 GLY A C 1
ATOM 749 O O . GLY A 1 96 ? 1.034 8.091 13.449 1.00 81.12 96 GLY A O 1
ATOM 750 N N . LYS A 1 97 ? 1.324 7.987 15.650 1.00 68.94 97 LYS A N 1
ATOM 751 C CA . LYS A 1 97 ? 2.072 9.257 15.669 1.00 68.94 97 LYS A CA 1
ATOM 752 C C . LYS A 1 97 ? 3.377 9.104 14.881 1.00 68.94 97 LYS A C 1
ATOM 754 O O . LYS A 1 97 ? 4.218 8.256 15.201 1.00 68.94 97 LYS A O 1
ATOM 759 N N . LYS A 1 98 ? 3.567 9.950 13.863 1.00 63.09 98 LYS A N 1
ATOM 760 C CA . LYS A 1 98 ? 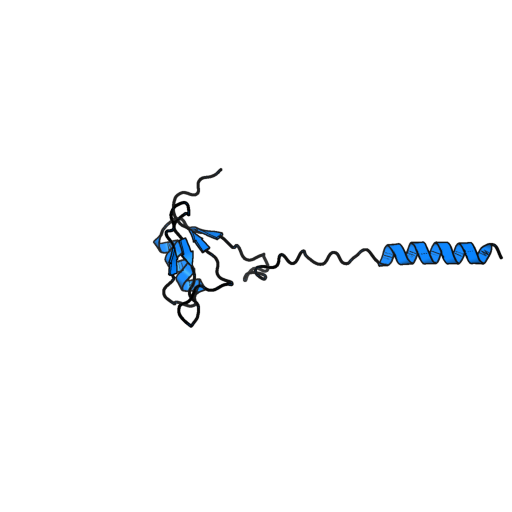4.885 10.155 13.262 1.00 63.09 98 LYS A CA 1
ATOM 761 C C . LYS A 1 98 ? 5.756 10.765 14.361 1.00 63.09 98 LYS A C 1
ATOM 763 O O . LYS A 1 98 ? 5.548 11.908 14.749 1.00 63.09 98 LYS A O 1
ATOM 768 N N . LYS A 1 99 ? 6.662 9.973 14.940 1.00 56.72 99 LYS A N 1
ATOM 769 C CA . LYS A 1 99 ? 7.728 10.526 15.776 1.00 56.72 99 LYS A CA 1
ATOM 770 C C . LYS A 1 99 ? 8.616 11.309 14.817 1.00 56.72 99 LYS A C 1
ATOM 772 O O . LYS A 1 99 ? 9.272 10.694 13.980 1.00 56.72 99 LYS A O 1
ATOM 777 N N . ASN A 1 100 ? 8.516 12.631 14.855 1.00 51.97 100 ASN A N 1
ATOM 778 C CA . ASN A 1 100 ? 9.527 13.481 14.250 1.00 51.97 100 ASN A CA 1
ATOM 779 C C . ASN A 1 100 ? 10.798 13.213 15.064 1.00 51.97 100 ASN A C 1
ATOM 781 O O . ASN A 1 100 ? 10.781 13.414 16.278 1.00 51.97 100 ASN A O 1
ATOM 785 N N . GLY A 1 101 ? 11.784 12.589 14.422 1.00 41.84 101 GLY A N 1
ATOM 786 C CA . GLY A 1 101 ? 13.142 12.499 14.948 1.00 41.84 101 GLY A CA 1
ATOM 787 C C . GLY A 1 101 ? 13.863 13.801 14.671 1.00 41.84 101 GLY A C 1
ATOM 788 O O . GLY A 1 101 ? 13.554 14.393 13.609 1.00 41.84 101 GLY A O 1
#

Radius of gyration: 24.73 Å; chains: 1; bounding box: 66×34×55 Å

pLDDT: mean 75.7, std 16.97, range [41.84, 95.75]

Secondary structure (DSSP, 8-state):
-HHHHHHHHHHHHHHHHHTT--------TT--B-TTSSBPPSEEEESSHHHHHHHHHHHTTTPPPEEE--TTS--EEE-B-TTSSB-TTPPEEEES-----